Protein AF-A0A7Y5BYD8-F1 (afdb_monomer_lite)

Sequence (111 aa):
MNSFSKWLELQYINWMAQSGARKTLTEFSKWIGISQPLINRYMSGQVIPSEENVHKIAVTLGPEVYDLLGLARPDPRLKEIVSRWHELSDEKQIAFLKEFQKVLTKNETEK

Foldseek 3Di:
DAPQLVVLVVLVVVVCVVVVDHDDLCVVCVQLVHHSVVNVCSNVVVDDDDPVSLVSCCVRRHNCSCVSVVHDGDDVVVVVCVVCVVVDDPVRNVVVVVVVVVVVVVVVVPD

pLDDT: mean 91.38, std 10.02, range [41.06, 97.94]

Radius of gyration: 19.62 Å; chains: 1; bounding box: 42×34×54 Å

Secondary structure (DSSP, 8-state):
--HHHHHHHHHHHHHHHHTTS---HHHHHHHHTS-HHHHHHHHTTSSPPPHHHHHHHHHHH-THHHHHTTPPPPPHHHHHHHHHGGGS-HHHHHHHHHHHHHHHHHTTS--

Structure (mmCIF, N/CA/C/O backbone):
data_AF-A0A7Y5BYD8-F1
#
_entry.id   AF-A0A7Y5BYD8-F1
#
loop_
_atom_site.group_PDB
_atom_site.id
_atom_site.type_symbol
_atom_site.label_atom_id
_atom_site.label_alt_id
_atom_site.label_comp_id
_atom_site.label_asym_id
_atom_site.label_entity_id
_atom_site.label_seq_id
_atom_site.pdbx_PDB_ins_code
_atom_site.Cartn_x
_atom_site.Cartn_y
_atom_site.Cartn_z
_atom_site.occupancy
_atom_site.B_iso_or_equiv
_atom_site.auth_seq_id
_atom_site.auth_comp_id
_atom_site.auth_asym_id
_atom_site.auth_atom_id
_atom_site.pdbx_PDB_model_num
ATOM 1 N N . MET A 1 1 ? 14.498 -15.923 -1.318 1.00 68.06 1 MET A N 1
ATOM 2 C CA . MET A 1 1 ? 13.445 -15.010 -1.820 1.00 68.06 1 MET A CA 1
ATOM 3 C C . MET A 1 1 ? 12.097 -15.462 -1.286 1.00 68.06 1 MET A C 1
ATOM 5 O O . MET A 1 1 ? 11.775 -16.637 -1.444 1.00 68.06 1 MET A O 1
ATOM 9 N N . ASN A 1 2 ? 11.359 -14.571 -0.622 1.00 88.62 2 ASN A N 1
ATOM 10 C CA . ASN A 1 2 ? 10.050 -14.878 -0.035 1.00 88.62 2 ASN A CA 1
ATOM 11 C C . ASN A 1 2 ? 8.923 -14.826 -1.095 1.00 88.62 2 ASN A C 1
ATOM 13 O O . ASN A 1 2 ? 9.159 -14.424 -2.238 1.00 88.62 2 ASN A O 1
ATOM 17 N N . SER A 1 3 ? 7.714 -15.270 -0.733 1.00 93.19 3 SER A N 1
ATOM 18 C CA . SER A 1 3 ? 6.561 -15.328 -1.647 1.00 93.19 3 SER A CA 1
ATOM 19 C C . SER A 1 3 ? 6.162 -13.952 -2.187 1.00 93.19 3 SER A C 1
ATOM 21 O O . SER A 1 3 ? 5.895 -13.824 -3.379 1.00 93.19 3 SER A O 1
ATOM 23 N N . PHE A 1 4 ? 6.199 -12.915 -1.344 1.00 96.25 4 PHE A N 1
ATOM 24 C CA . PHE A 1 4 ? 5.919 -11.534 -1.741 1.00 96.25 4 PHE A CA 1
ATOM 25 C C . PHE A 1 4 ? 6.921 -11.011 -2.781 1.00 96.25 4 PHE A C 1
ATOM 27 O O . PHE A 1 4 ? 6.513 -10.463 -3.798 1.00 96.25 4 PHE A O 1
ATOM 34 N N . SER A 1 5 ? 8.220 -11.232 -2.577 1.00 97.12 5 SER A N 1
ATOM 35 C CA . SER A 1 5 ? 9.280 -10.820 -3.500 1.00 97.12 5 SER A CA 1
ATOM 36 C C . SER A 1 5 ? 9.091 -11.417 -4.894 1.00 97.12 5 SER A C 1
ATOM 38 O O . SER A 1 5 ? 9.151 -10.697 -5.887 1.00 97.12 5 SER A O 1
ATOM 40 N N . LYS A 1 6 ? 8.804 -12.725 -4.966 1.00 96.50 6 LYS A N 1
ATOM 41 C CA . LYS A 1 6 ? 8.530 -13.421 -6.234 1.00 96.50 6 LYS A CA 1
ATOM 42 C C . LYS A 1 6 ? 7.266 -12.891 -6.904 1.00 96.50 6 LYS A C 1
ATOM 44 O O . LYS A 1 6 ? 7.252 -12.675 -8.110 1.00 96.50 6 LYS A O 1
ATOM 49 N N . TRP A 1 7 ? 6.209 -12.673 -6.125 1.00 97.44 7 TRP A N 1
ATOM 50 C CA . TRP A 1 7 ? 4.969 -12.098 -6.634 1.00 97.44 7 TRP A CA 1
ATOM 51 C C . TRP A 1 7 ? 5.194 -10.689 -7.194 1.00 97.44 7 TRP A C 1
ATOM 53 O O . TRP A 1 7 ? 4.756 -10.406 -8.303 1.00 97.44 7 TRP A O 1
ATOM 63 N N . LEU A 1 8 ? 5.944 -9.832 -6.498 1.00 97.56 8 LEU A N 1
ATOM 64 C CA . LEU A 1 8 ? 6.216 -8.466 -6.947 1.00 97.56 8 LEU A CA 1
ATOM 65 C C . LEU A 1 8 ? 7.037 -8.433 -8.246 1.00 97.56 8 LEU A C 1
ATOM 67 O O . LEU A 1 8 ? 6.760 -7.613 -9.122 1.00 97.56 8 LEU A O 1
ATOM 71 N N . GLU A 1 9 ? 8.008 -9.336 -8.405 1.00 96.50 9 GLU A N 1
ATOM 72 C CA . GLU A 1 9 ? 8.721 -9.510 -9.679 1.00 96.50 9 GLU A CA 1
ATOM 73 C C . GLU A 1 9 ? 7.781 -9.931 -10.814 1.00 96.50 9 GLU A C 1
ATOM 75 O O . GLU A 1 9 ? 7.842 -9.360 -11.903 1.00 96.50 9 GLU A O 1
ATOM 80 N N . LEU A 1 10 ? 6.871 -10.878 -10.564 1.00 96.88 10 LEU A N 1
ATOM 81 C CA . LEU A 1 10 ? 5.873 -11.288 -11.556 1.00 96.88 10 LEU A CA 1
ATOM 82 C C . LEU A 1 10 ? 4.943 -10.132 -11.942 1.00 96.88 10 LEU A C 1
ATOM 84 O O . LEU A 1 10 ? 4.657 -9.952 -13.124 1.00 96.88 10 LEU A O 1
ATOM 88 N N . GLN A 1 11 ? 4.518 -9.307 -10.982 1.00 97.38 11 GLN A N 1
ATOM 89 C CA . GLN A 1 11 ? 3.703 -8.124 -11.267 1.00 97.38 11 GLN A CA 1
ATOM 90 C C . GLN A 1 11 ? 4.446 -7.108 -12.138 1.00 97.38 11 GLN A C 1
ATOM 92 O O . GLN A 1 11 ? 3.862 -6.557 -13.071 1.00 97.38 11 GLN A O 1
ATOM 97 N N . TYR A 1 12 ? 5.742 -6.897 -11.895 1.00 96.56 12 TYR A N 1
ATOM 98 C CA . TYR A 1 12 ? 6.570 -6.051 -12.755 1.00 96.56 12 TYR A CA 1
ATOM 99 C C . TYR A 1 12 ? 6.657 -6.595 -14.187 1.00 96.56 12 TYR A C 1
ATOM 101 O O . TYR A 1 12 ? 6.477 -5.840 -15.144 1.00 96.56 12 TYR A O 1
ATOM 109 N N . ILE A 1 13 ? 6.870 -7.905 -14.345 1.00 95.38 13 ILE A N 1
ATOM 110 C CA . ILE A 1 13 ? 6.907 -8.567 -15.658 1.00 95.38 13 ILE A CA 1
ATOM 111 C C . ILE A 1 13 ? 5.565 -8.416 -16.385 1.00 95.38 13 ILE A C 1
ATOM 113 O O . ILE A 1 13 ? 5.541 -8.016 -17.550 1.00 95.38 13 ILE A O 1
ATOM 117 N N . ASN A 1 14 ? 4.451 -8.670 -15.696 1.00 94.94 14 ASN A N 1
ATOM 118 C CA . ASN A 1 14 ? 3.106 -8.546 -16.257 1.00 94.94 14 ASN A CA 1
ATOM 119 C C . ASN A 1 14 ? 2.795 -7.107 -16.680 1.00 94.94 14 ASN A C 1
ATOM 121 O O . ASN A 1 14 ? 2.307 -6.872 -17.784 1.00 94.94 14 ASN A O 1
ATOM 125 N N . TRP A 1 15 ? 3.126 -6.135 -15.832 1.00 95.44 15 TRP A N 1
ATOM 126 C CA . TRP A 1 15 ? 2.937 -4.719 -16.125 1.00 95.44 15 TRP A CA 1
ATOM 127 C C . TRP A 1 15 ? 3.766 -4.251 -17.333 1.00 95.44 15 TRP A C 1
ATOM 129 O O . TRP A 1 15 ? 3.273 -3.496 -18.179 1.00 95.44 15 TRP A O 1
ATOM 139 N N . MET A 1 16 ? 5.010 -4.728 -17.466 1.00 93.62 16 MET A N 1
ATOM 140 C CA . MET A 1 16 ? 5.827 -4.473 -18.658 1.00 93.62 16 MET A CA 1
ATOM 141 C C . MET A 1 16 ? 5.191 -5.080 -19.911 1.00 93.62 16 MET A C 1
ATOM 143 O O . MET A 1 16 ? 5.085 -4.396 -20.928 1.00 93.62 16 MET A O 1
ATOM 147 N N . ALA A 1 17 ? 4.737 -6.334 -19.836 1.00 92.75 17 ALA A N 1
ATOM 148 C CA . ALA A 1 17 ? 4.115 -7.024 -20.964 1.00 92.75 17 ALA A CA 1
ATOM 149 C C . ALA A 1 17 ? 2.842 -6.308 -21.450 1.00 92.75 17 ALA A C 1
ATOM 151 O O . ALA A 1 17 ? 2.650 -6.133 -22.651 1.00 92.75 17 ALA A O 1
ATOM 152 N N . GLN A 1 18 ? 2.012 -5.819 -20.525 1.00 91.62 18 GLN A N 1
ATOM 153 C CA . GLN A 1 18 ? 0.795 -5.059 -20.837 1.00 91.62 18 GLN A CA 1
ATOM 154 C C . GLN A 1 18 ? 1.074 -3.685 -21.457 1.00 91.62 18 GLN A C 1
ATOM 156 O O . GLN A 1 18 ? 0.230 -3.131 -22.154 1.00 91.62 18 GLN A O 1
ATOM 161 N N . SER A 1 19 ? 2.256 -3.119 -21.217 1.00 85.75 19 SER A N 1
ATOM 162 C CA . SER A 1 19 ? 2.600 -1.773 -21.673 1.00 85.75 19 SER A CA 1
ATOM 163 C C . SER A 1 19 ? 2.927 -1.681 -23.168 1.00 85.75 19 SER A C 1
ATOM 165 O O . SER A 1 19 ? 3.055 -0.570 -23.677 1.00 85.75 19 SER A O 1
ATOM 167 N N . GLY A 1 20 ? 3.117 -2.810 -23.864 1.00 83.12 20 GLY A N 1
ATOM 168 C CA . GLY A 1 20 ? 3.454 -2.848 -25.296 1.00 83.12 20 GLY A CA 1
ATOM 169 C C . GLY A 1 20 ? 4.834 -2.277 -25.658 1.00 83.12 20 GLY A C 1
ATOM 170 O O . GLY A 1 20 ? 5.203 -2.245 -26.828 1.00 83.12 20 GLY A O 1
ATOM 171 N N . ALA A 1 21 ? 5.610 -1.836 -24.666 1.00 83.19 21 ALA A N 1
ATOM 172 C CA . ALA A 1 21 ? 6.936 -1.254 -24.812 1.00 83.19 21 ALA A CA 1
ATOM 173 C C . ALA A 1 21 ? 7.820 -1.648 -23.623 1.00 83.19 21 ALA A C 1
ATOM 175 O O . ALA A 1 21 ? 7.328 -1.935 -22.528 1.00 83.19 21 ALA A O 1
ATOM 176 N N . ARG A 1 22 ? 9.143 -1.627 -23.825 1.00 83.44 22 ARG A N 1
ATOM 177 C CA . ARG A 1 22 ? 10.105 -1.874 -22.749 1.00 83.44 22 ARG A CA 1
ATOM 178 C C . ARG A 1 22 ? 10.044 -0.723 -21.746 1.00 83.44 22 ARG A C 1
ATOM 180 O O . ARG A 1 22 ? 10.557 0.355 -22.026 1.00 83.44 22 ARG A O 1
ATOM 187 N N . LYS A 1 23 ? 9.443 -0.973 -20.585 1.00 92.56 23 LYS A N 1
ATOM 188 C CA . LYS A 1 23 ? 9.466 -0.056 -19.444 1.00 92.56 23 LYS A CA 1
ATOM 189 C C . LYS A 1 23 ? 10.511 -0.475 -18.421 1.00 92.56 23 LYS A C 1
ATOM 191 O O . LYS A 1 23 ? 10.942 -1.624 -18.368 1.00 92.56 23 LYS A O 1
ATOM 196 N N . THR A 1 24 ? 10.952 0.493 -17.641 1.00 95.00 24 THR A N 1
ATOM 197 C CA . THR A 1 24 ? 11.997 0.351 -16.634 1.00 95.00 24 THR A CA 1
ATOM 198 C C . THR A 1 24 ? 11.409 0.127 -15.246 1.00 95.00 24 THR A C 1
ATOM 200 O O . THR A 1 24 ? 10.264 0.480 -14.953 1.00 95.00 24 THR A O 1
ATOM 203 N N . LEU A 1 25 ? 12.242 -0.387 -14.340 1.00 95.44 25 LEU A N 1
ATOM 204 C CA . LEU A 1 25 ? 11.883 -0.495 -12.929 1.00 95.44 25 LEU A CA 1
ATOM 205 C C . LEU A 1 25 ? 11.605 0.881 -12.308 1.00 95.44 25 LEU A C 1
ATOM 207 O O . LEU A 1 25 ? 10.762 0.995 -11.423 1.00 95.44 25 LEU A O 1
ATOM 211 N N . THR A 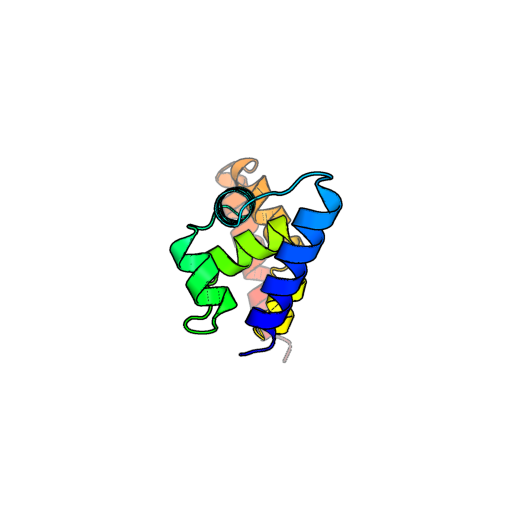1 26 ? 12.278 1.934 -12.777 1.00 96.94 26 THR A N 1
ATOM 212 C CA . THR A 1 26 ? 12.029 3.317 -12.355 1.00 96.94 26 THR A CA 1
ATOM 213 C C . THR A 1 26 ? 10.592 3.739 -12.656 1.00 96.94 26 THR A C 1
ATOM 215 O O . THR A 1 26 ? 9.916 4.288 -11.788 1.00 96.94 26 THR A O 1
ATOM 218 N N . GLU A 1 27 ? 10.098 3.440 -13.858 1.00 97.12 27 GLU A N 1
ATOM 219 C CA . GLU A 1 27 ? 8.720 3.741 -14.255 1.00 97.12 27 GLU A CA 1
ATOM 220 C C . GLU A 1 27 ? 7.704 2.909 -13.470 1.00 97.12 27 GLU A C 1
ATOM 222 O O . GLU A 1 27 ? 6.700 3.455 -13.017 1.00 97.12 27 GLU A O 1
ATOM 227 N N . PHE A 1 28 ? 7.985 1.623 -13.240 1.00 97.19 28 PHE A N 1
ATOM 228 C CA . PHE A 1 28 ? 7.144 0.762 -12.401 1.00 97.19 28 PHE A CA 1
ATOM 229 C C . PHE A 1 28 ? 7.043 1.288 -10.966 1.00 97.19 28 PHE A C 1
ATOM 231 O O . PHE A 1 28 ? 5.961 1.393 -10.395 1.00 97.19 28 PHE A O 1
ATOM 238 N N . SER A 1 29 ? 8.179 1.695 -10.402 1.00 97.44 29 SER A N 1
ATOM 239 C CA . SER A 1 29 ? 8.262 2.253 -9.050 1.00 97.44 29 SER A CA 1
ATOM 240 C C . SER A 1 29 ? 7.459 3.553 -8.944 1.00 97.44 29 SER A C 1
ATOM 242 O O . SER A 1 29 ? 6.675 3.734 -8.013 1.00 97.44 29 SER A O 1
ATOM 244 N N . LYS A 1 30 ? 7.577 4.427 -9.954 1.00 97.19 30 LYS A N 1
ATOM 245 C CA . LYS A 1 30 ? 6.781 5.655 -10.057 1.00 97.19 30 LYS A CA 1
ATOM 246 C C . LYS A 1 30 ? 5.284 5.364 -10.176 1.00 97.19 30 LYS A C 1
ATOM 248 O O . LYS A 1 30 ? 4.500 6.080 -9.565 1.00 97.19 30 LYS A O 1
ATOM 253 N N . TRP A 1 31 ? 4.897 4.333 -10.926 1.00 95.69 31 TRP A N 1
ATOM 254 C CA . TRP A 1 31 ? 3.499 3.925 -11.078 1.00 95.69 31 TRP A CA 1
ATOM 255 C C . TRP A 1 31 ? 2.887 3.431 -9.760 1.00 95.69 31 TRP A C 1
ATOM 257 O O . TRP A 1 31 ? 1.775 3.827 -9.435 1.00 95.69 31 TRP A O 1
ATOM 267 N N . ILE A 1 32 ? 3.637 2.659 -8.966 1.00 96.81 32 ILE A N 1
ATOM 268 C CA . ILE A 1 32 ? 3.209 2.220 -7.624 1.00 96.81 32 ILE A CA 1
ATOM 269 C C . ILE A 1 32 ? 3.248 3.368 -6.597 1.00 96.81 32 ILE A C 1
ATOM 271 O O . ILE A 1 32 ? 2.572 3.321 -5.571 1.00 96.81 32 ILE A O 1
ATOM 275 N N . GLY A 1 33 ? 4.055 4.406 -6.836 1.00 97.00 33 GLY A N 1
ATOM 276 C CA . GLY A 1 33 ? 4.260 5.498 -5.881 1.00 97.00 33 GLY A CA 1
ATOM 277 C C . GLY A 1 33 ? 5.244 5.149 -4.758 1.00 97.00 33 GLY A C 1
ATOM 278 O O . GLY A 1 33 ? 5.137 5.670 -3.647 1.00 97.00 33 GLY A O 1
ATOM 279 N N . ILE A 1 34 ? 6.205 4.261 -5.032 1.00 97.62 34 ILE A N 1
ATOM 280 C CA . ILE A 1 34 ? 7.274 3.855 -4.107 1.00 97.62 34 ILE A CA 1
ATOM 281 C C . ILE A 1 34 ? 8.626 4.121 -4.774 1.00 97.62 34 ILE A C 1
ATOM 283 O O . ILE A 1 34 ? 8.763 4.020 -5.988 1.00 97.62 34 ILE A O 1
ATOM 287 N N . SER A 1 35 ? 9.653 4.486 -4.003 1.00 97.69 35 SER A N 1
ATOM 288 C CA . SER A 1 35 ? 10.974 4.752 -4.576 1.00 97.69 35 SER A CA 1
ATOM 289 C C . SER A 1 35 ? 11.607 3.485 -5.170 1.00 97.69 35 SER A C 1
ATOM 291 O O . SER A 1 35 ? 11.501 2.388 -4.617 1.00 97.69 35 SER A O 1
ATOM 293 N N . GLN A 1 36 ? 12.326 3.636 -6.286 1.00 97.75 36 GLN A N 1
ATOM 294 C CA . GLN A 1 36 ? 12.996 2.517 -6.958 1.00 97.75 36 GLN A CA 1
ATOM 295 C C . GLN A 1 36 ? 13.983 1.746 -6.061 1.00 97.75 36 GLN A C 1
ATOM 297 O O . GLN A 1 36 ? 13.958 0.514 -6.102 1.00 97.75 36 GLN A O 1
ATOM 302 N N . PRO A 1 37 ? 14.822 2.391 -5.217 1.00 97.81 37 PRO A N 1
ATOM 303 C CA . PRO A 1 37 ? 15.685 1.653 -4.296 1.00 97.81 37 PRO A CA 1
ATOM 304 C C . PRO A 1 37 ? 14.890 0.752 -3.350 1.00 97.81 37 PRO A C 1
ATOM 306 O O . PRO A 1 37 ? 15.327 -0.351 -3.035 1.00 97.81 37 PRO A O 1
ATOM 309 N N . LEU A 1 38 ? 13.709 1.193 -2.917 1.00 97.69 38 LEU A N 1
ATOM 310 C CA . LEU A 1 38 ? 12.881 0.438 -1.991 1.00 97.69 38 LEU A CA 1
ATOM 311 C C . LEU A 1 38 ? 12.185 -0.744 -2.685 1.00 97.69 38 LEU A C 1
ATOM 313 O O . LEU A 1 38 ? 12.223 -1.850 -2.152 1.00 97.69 38 LEU A O 1
ATOM 317 N N . ILE A 1 39 ? 11.680 -0.557 -3.912 1.00 97.94 39 ILE A N 1
ATOM 318 C CA . ILE A 1 39 ? 11.181 -1.660 -4.754 1.00 97.94 39 ILE A CA 1
ATOM 319 C C . ILE A 1 39 ? 12.270 -2.718 -4.996 1.00 97.94 39 ILE A C 1
ATOM 321 O O . ILE A 1 39 ? 12.005 -3.909 -4.845 1.00 97.94 39 ILE A O 1
ATOM 325 N N . ASN A 1 40 ? 13.515 -2.311 -5.269 1.00 97.19 40 ASN A N 1
ATOM 326 C CA . ASN A 1 40 ? 14.646 -3.241 -5.401 1.00 97.19 40 ASN A CA 1
ATOM 327 C C . ASN A 1 40 ? 14.879 -4.076 -4.128 1.00 97.19 40 ASN A C 1
ATOM 329 O O . ASN A 1 40 ? 15.124 -5.284 -4.194 1.00 97.19 40 ASN A O 1
ATOM 333 N N . ARG A 1 41 ? 14.783 -3.454 -2.947 1.00 97.69 41 ARG A N 1
ATOM 334 C CA . ARG A 1 41 ? 14.920 -4.159 -1.659 1.00 97.69 41 ARG A CA 1
ATOM 335 C C . ARG A 1 41 ? 13.764 -5.129 -1.408 1.00 97.69 41 ARG A C 1
ATOM 337 O O . ARG A 1 41 ? 13.980 -6.187 -0.820 1.00 97.69 41 ARG A O 1
ATOM 344 N N . TYR A 1 42 ? 12.563 -4.799 -1.879 1.00 97.88 42 TYR A N 1
ATOM 345 C CA . TYR A 1 42 ? 11.390 -5.673 -1.803 1.00 97.88 42 TYR A CA 1
ATOM 346 C C . TYR A 1 42 ? 11.518 -6.885 -2.731 1.00 97.88 42 TYR A C 1
ATOM 348 O O . TYR A 1 42 ? 11.310 -8.014 -2.286 1.00 97.88 42 TYR A O 1
ATOM 356 N N . MET A 1 43 ? 11.934 -6.682 -3.984 1.00 96.62 43 MET A N 1
ATOM 357 C CA . MET A 1 43 ? 12.138 -7.766 -4.958 1.00 96.62 43 MET A CA 1
ATOM 358 C C . MET A 1 43 ? 13.274 -8.713 -4.552 1.00 96.62 43 MET A C 1
ATOM 360 O O . MET A 1 43 ? 13.136 -9.926 -4.646 1.00 96.62 43 MET A O 1
ATOM 364 N N . SER A 1 44 ? 14.360 -8.189 -3.981 1.00 96.00 44 SER A N 1
ATOM 365 C CA . SER A 1 44 ? 15.443 -9.027 -3.437 1.00 96.00 44 SER A CA 1
ATOM 366 C C . SER A 1 44 ? 15.085 -9.717 -2.111 1.00 96.00 44 SER A C 1
ATOM 368 O O . SER A 1 44 ? 15.793 -10.622 -1.667 1.00 96.00 44 SER A O 1
ATOM 370 N N . GLY A 1 45 ? 13.985 -9.312 -1.470 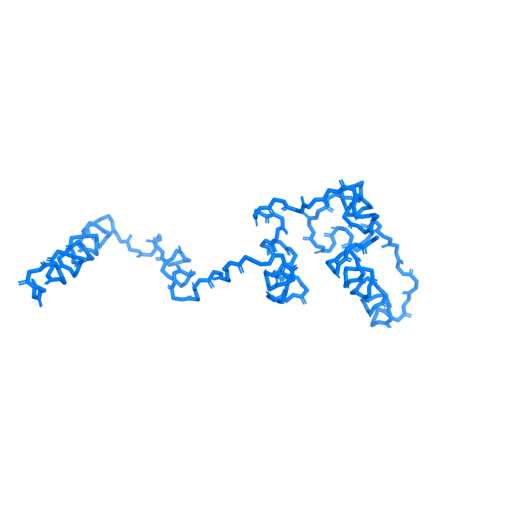1.00 95.31 45 GLY A N 1
ATOM 371 C CA . GLY A 1 45 ? 13.540 -9.847 -0.183 1.00 95.31 45 GLY A CA 1
ATOM 372 C C . GLY A 1 45 ? 14.388 -9.400 1.005 1.00 95.31 45 GLY A C 1
ATOM 373 O O . GLY A 1 45 ? 14.350 -10.047 2.047 1.00 95.31 45 GLY A O 1
ATOM 374 N N . GLN A 1 46 ? 15.147 -8.311 0.859 1.00 95.44 46 GLN A N 1
ATOM 375 C CA . GLN A 1 46 ? 15.957 -7.737 1.935 1.00 95.44 46 GLN A CA 1
ATOM 376 C C . GLN A 1 46 ? 15.105 -7.078 3.025 1.00 95.44 46 GLN A C 1
ATOM 378 O O . GLN A 1 46 ? 15.525 -7.016 4.176 1.00 95.44 46 GLN A O 1
ATOM 383 N N . VAL A 1 47 ? 13.941 -6.531 2.657 1.00 95.69 47 VAL A N 1
ATOM 384 C CA . VAL A 1 47 ? 13.028 -5.816 3.560 1.00 95.69 47 VAL A CA 1
ATOM 385 C C . VAL A 1 47 ? 11.580 -6.112 3.178 1.00 95.69 47 VAL A C 1
ATOM 387 O O . VAL A 1 47 ? 11.277 -6.330 2.005 1.00 95.69 47 VAL A O 1
ATOM 390 N N . ILE A 1 48 ? 10.691 -6.088 4.171 1.00 94.25 48 ILE A N 1
ATOM 391 C CA . ILE A 1 48 ? 9.236 -6.128 3.989 1.00 94.25 48 ILE A CA 1
ATOM 392 C C . ILE A 1 48 ? 8.645 -4.707 3.970 1.00 94.25 48 ILE A C 1
ATOM 394 O O . ILE A 1 48 ? 9.164 -3.818 4.651 1.00 94.25 48 ILE A O 1
ATOM 398 N N . PRO A 1 49 ? 7.588 -4.447 3.186 1.00 96.38 49 PRO A N 1
ATOM 399 C CA . PRO A 1 49 ? 6.963 -3.130 3.136 1.00 96.38 49 PRO A CA 1
ATOM 400 C C . PRO A 1 49 ? 6.313 -2.739 4.468 1.00 96.38 49 PRO A C 1
ATOM 402 O O . PRO A 1 49 ? 5.799 -3.585 5.196 1.00 96.38 49 PRO A O 1
ATOM 405 N N . SER A 1 50 ? 6.320 -1.437 4.767 1.00 96.19 50 SER A N 1
ATOM 406 C CA . SER A 1 50 ? 5.482 -0.860 5.822 1.00 96.19 50 SER A CA 1
ATOM 407 C C . SER A 1 50 ? 4.008 -0.935 5.428 1.00 96.19 50 SER A C 1
ATOM 409 O O . SER A 1 50 ? 3.694 -1.031 4.244 1.00 96.19 50 SER A O 1
ATOM 411 N N . GLU A 1 51 ? 3.101 -0.811 6.394 1.00 91.75 51 GLU A N 1
ATOM 412 C CA . GLU A 1 51 ? 1.654 -0.827 6.142 1.00 91.75 51 GLU A CA 1
ATOM 413 C C . GLU A 1 51 ? 1.216 0.216 5.097 1.00 91.75 51 GLU A C 1
ATOM 415 O O . GLU A 1 51 ? 0.471 -0.102 4.172 1.00 91.75 51 GLU A O 1
ATOM 420 N N . GLU A 1 52 ? 1.767 1.433 5.165 1.00 93.00 52 GLU A N 1
ATOM 421 C CA . GLU A 1 52 ? 1.538 2.481 4.161 1.00 93.00 52 GLU A CA 1
ATOM 422 C C . GLU A 1 52 ? 1.935 2.018 2.748 1.00 93.00 52 GLU A C 1
ATOM 424 O O . GLU A 1 52 ? 1.203 2.220 1.778 1.00 93.00 52 GLU A O 1
ATOM 429 N N . ASN A 1 53 ? 3.089 1.361 2.614 1.00 97.19 53 ASN A N 1
ATOM 430 C CA . ASN A 1 53 ? 3.559 0.876 1.321 1.00 97.19 53 ASN A CA 1
ATOM 431 C C . ASN A 1 53 ? 2.800 -0.370 0.857 1.00 97.19 53 ASN A C 1
ATOM 433 O O . ASN A 1 53 ? 2.577 -0.510 -0.342 1.00 97.19 53 ASN A O 1
ATOM 437 N N . VAL A 1 54 ? 2.350 -1.236 1.770 1.00 97.19 54 VAL A N 1
ATOM 438 C CA . VAL A 1 54 ? 1.416 -2.325 1.442 1.00 97.19 54 VAL A CA 1
ATOM 439 C C . VAL A 1 54 ? 0.143 -1.742 0.846 1.00 97.19 54 VAL A C 1
ATOM 441 O O . VAL A 1 54 ? -0.316 -2.224 -0.184 1.00 97.19 54 VAL A O 1
ATOM 444 N N . HIS A 1 55 ? -0.380 -0.659 1.424 1.00 93.88 55 HIS A N 1
ATOM 445 C CA . HIS A 1 55 ? -1.558 0.011 0.890 1.00 93.88 55 HIS A CA 1
ATOM 446 C C . HIS A 1 55 ? -1.329 0.574 -0.520 1.00 93.88 55 HIS A C 1
ATOM 448 O O . HIS A 1 55 ? -2.142 0.335 -1.411 1.00 93.88 55 HIS A O 1
ATOM 454 N N . LYS A 1 56 ? -0.202 1.256 -0.766 1.00 96.12 56 LYS A N 1
ATOM 455 C CA . LYS A 1 56 ? 0.157 1.760 -2.110 1.00 96.12 56 LYS A CA 1
ATOM 456 C C . LYS A 1 56 ? 0.271 0.638 -3.142 1.00 96.12 56 LYS A C 1
ATOM 458 O O . LYS A 1 56 ? -0.254 0.751 -4.252 1.00 96.12 56 LYS A O 1
ATOM 463 N N . ILE A 1 57 ? 0.915 -0.465 -2.757 1.00 97.62 57 ILE A N 1
ATOM 464 C CA . ILE A 1 57 ? 1.005 -1.668 -3.587 1.00 97.62 57 ILE A CA 1
ATOM 465 C C . ILE A 1 57 ? -0.399 -2.210 -3.861 1.00 97.62 57 ILE A C 1
ATOM 467 O O . ILE A 1 57 ? -0.721 -2.476 -5.013 1.00 97.62 57 ILE A O 1
ATOM 471 N N . ALA A 1 58 ? -1.255 -2.308 -2.844 1.00 96.00 58 ALA A N 1
ATOM 472 C CA . ALA A 1 58 ? -2.595 -2.861 -2.981 1.00 96.00 58 ALA A CA 1
ATOM 473 C C . ALA A 1 58 ? -3.510 -2.033 -3.888 1.00 96.00 58 ALA A C 1
ATOM 475 O O . ALA A 1 58 ? -4.272 -2.596 -4.669 1.00 96.00 58 ALA A O 1
ATOM 476 N N . VAL A 1 59 ? -3.421 -0.702 -3.811 1.00 93.38 59 VAL A N 1
ATOM 477 C CA . VAL A 1 59 ? -4.167 0.218 -4.686 1.00 93.38 59 VAL A CA 1
ATOM 478 C C . VAL A 1 59 ? -3.782 0.032 -6.156 1.00 93.38 59 VAL A C 1
ATOM 480 O O . VAL A 1 59 ? -4.627 0.198 -7.030 1.00 93.38 59 VAL A O 1
ATOM 483 N N . THR A 1 60 ? -2.524 -0.320 -6.423 1.00 95.62 60 THR A N 1
ATOM 484 C CA . THR A 1 60 ? -1.975 -0.379 -7.784 1.00 95.62 60 THR A CA 1
ATOM 485 C C . THR A 1 60 ? -2.040 -1.782 -8.390 1.00 95.62 60 THR A C 1
ATOM 487 O O . THR A 1 60 ? -2.400 -1.940 -9.553 1.00 95.62 60 THR A O 1
ATOM 490 N N . LEU A 1 61 ? -1.664 -2.798 -7.612 1.00 96.06 61 LEU A N 1
ATOM 491 C CA . LEU A 1 61 ? -1.479 -4.179 -8.065 1.00 96.06 61 LEU A CA 1
ATOM 492 C C . LEU A 1 61 ? -2.586 -5.124 -7.597 1.00 96.06 61 LEU A C 1
ATOM 494 O O . LEU A 1 61 ? -2.794 -6.146 -8.237 1.00 96.06 61 LEU A O 1
ATOM 498 N N . GLY A 1 62 ? -3.295 -4.781 -6.519 1.00 94.06 62 GLY A N 1
ATOM 499 C CA . GLY A 1 62 ? -4.384 -5.588 -5.977 1.00 94.06 62 GLY A CA 1
ATOM 500 C C . GLY A 1 62 ? -4.201 -5.994 -4.507 1.00 94.06 62 GLY A C 1
ATOM 501 O O . GLY A 1 62 ? -3.091 -5.979 -3.964 1.00 94.06 62 GLY A O 1
ATOM 502 N N . PRO A 1 63 ? -5.305 -6.337 -3.817 1.00 94.44 63 PRO A N 1
ATOM 503 C CA . PRO A 1 63 ? -5.325 -6.575 -2.374 1.00 94.44 63 PRO A CA 1
ATOM 504 C C . PRO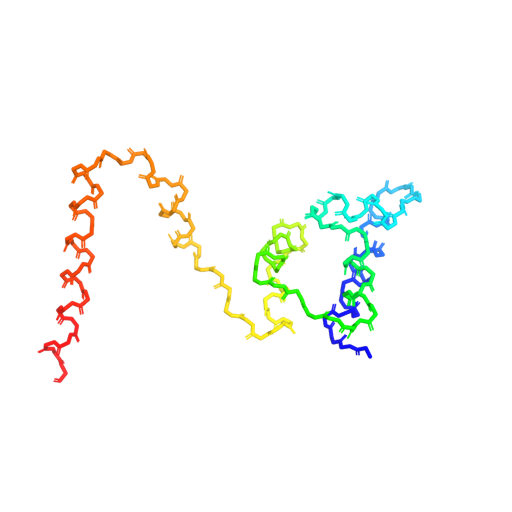 A 1 63 ? -4.627 -7.870 -1.936 1.00 94.44 63 PRO A C 1
ATOM 506 O O . PRO A 1 63 ? -4.416 -8.057 -0.741 1.00 94.44 63 PRO A O 1
ATOM 509 N N . GLU A 1 64 ? -4.252 -8.763 -2.853 1.00 95.06 64 GLU A N 1
ATOM 510 C CA . GLU A 1 64 ? -3.567 -10.023 -2.538 1.00 95.06 64 GLU A CA 1
ATOM 511 C C . GLU A 1 64 ? -2.209 -9.828 -1.847 1.00 95.06 64 GLU A C 1
ATOM 513 O O . GLU A 1 64 ? -1.729 -10.732 -1.164 1.00 95.06 64 GLU A O 1
ATOM 518 N N . VAL A 1 65 ? -1.603 -8.638 -1.958 1.00 96.62 65 VAL A N 1
ATOM 519 C CA . VAL A 1 65 ? -0.379 -8.292 -1.220 1.00 96.62 65 VAL A CA 1
ATOM 520 C C . VAL A 1 65 ? -0.565 -8.408 0.296 1.00 96.62 65 VAL A C 1
ATOM 522 O O . VAL A 1 65 ? 0.374 -8.792 0.992 1.00 96.62 65 VAL A O 1
ATOM 525 N N . TYR A 1 66 ? -1.768 -8.129 0.811 1.00 95.81 66 TYR A N 1
ATOM 526 C CA . TYR A 1 66 ? -2.076 -8.301 2.231 1.00 95.81 66 TYR A CA 1
ATOM 527 C C . TYR A 1 66 ? -1.988 -9.777 2.624 1.00 95.81 66 TYR A C 1
ATOM 529 O O . TYR A 1 66 ? -1.302 -10.110 3.588 1.00 95.81 66 TYR A O 1
ATOM 537 N N . ASP A 1 67 ? -2.583 -10.668 1.830 1.00 95.12 67 ASP A N 1
ATOM 538 C CA . ASP A 1 67 ? -2.580 -12.107 2.106 1.00 95.12 67 ASP A CA 1
ATOM 539 C C . ASP A 1 67 ? -1.160 -12.681 2.060 1.00 95.12 67 ASP A C 1
ATOM 541 O O . ASP A 1 67 ? -0.770 -13.466 2.922 1.00 95.12 67 ASP A O 1
ATOM 545 N N . LEU A 1 68 ? -0.360 -12.247 1.080 1.00 95.12 68 LEU A N 1
ATOM 546 C CA . LEU A 1 68 ? 1.034 -12.672 0.919 1.00 95.12 68 LEU A CA 1
ATOM 547 C C . LEU A 1 68 ? 1.920 -12.288 2.108 1.00 95.12 68 LEU A C 1
ATOM 549 O O . LEU A 1 68 ? 2.931 -12.947 2.355 1.00 95.12 68 LEU A O 1
ATOM 553 N N . LEU A 1 69 ? 1.555 -11.222 2.818 1.00 94.94 69 LEU A N 1
ATOM 554 C CA . LEU A 1 69 ? 2.255 -10.727 4.000 1.00 94.94 69 LEU A CA 1
ATOM 555 C C . LEU A 1 69 ? 1.583 -11.159 5.313 1.00 94.94 69 LEU A C 1
ATOM 557 O O . LEU A 1 69 ? 2.076 -10.803 6.380 1.00 94.94 69 LEU A O 1
ATOM 561 N N . GLY A 1 70 ? 0.484 -11.922 5.253 1.00 93.88 70 GLY A N 1
ATOM 562 C CA . GLY A 1 70 ? -0.281 -12.336 6.432 1.00 93.88 70 GLY A CA 1
ATOM 563 C C . GLY A 1 70 ? -0.969 -11.174 7.156 1.00 93.88 70 GLY A C 1
ATOM 564 O O . GLY A 1 70 ? -1.193 -11.245 8.362 1.00 93.88 70 GLY A O 1
ATOM 565 N N . LEU A 1 71 ? -1.270 -10.092 6.438 1.00 93.06 71 LEU A N 1
ATOM 566 C CA . LEU A 1 71 ? -1.903 -8.893 6.972 1.00 93.06 71 LEU A CA 1
ATOM 567 C C . LEU A 1 71 ? -3.416 -8.937 6.755 1.00 93.06 71 LEU A C 1
ATOM 569 O O . LEU A 1 71 ? -3.904 -9.416 5.731 1.00 93.06 71 LEU A O 1
ATOM 573 N N . ALA A 1 72 ? -4.166 -8.374 7.700 1.00 90.44 72 ALA A N 1
ATOM 574 C CA . ALA A 1 72 ? -5.591 -8.157 7.507 1.00 90.44 72 ALA A CA 1
ATOM 575 C C . ALA A 1 72 ? -5.810 -7.112 6.403 1.00 90.44 72 ALA A C 1
ATOM 577 O O . ALA A 1 72 ? -5.219 -6.030 6.422 1.00 90.44 72 ALA A O 1
ATOM 578 N N . ARG A 1 73 ? -6.678 -7.429 5.441 1.00 90.75 73 ARG A N 1
ATOM 579 C CA . ARG A 1 73 ? -7.107 -6.461 4.429 1.00 90.75 73 ARG A CA 1
ATOM 580 C C . ARG A 1 73 ? -7.919 -5.342 5.100 1.00 90.75 73 ARG A C 1
ATOM 582 O O . ARG A 1 73 ? -8.727 -5.646 5.981 1.00 90.75 73 ARG A O 1
ATOM 589 N N . PRO A 1 74 ? -7.777 -4.075 4.671 1.00 86.81 74 PRO A N 1
ATOM 590 C CA . PRO A 1 74 ? -8.628 -2.993 5.149 1.00 86.81 74 PRO A CA 1
ATOM 591 C C . PRO A 1 74 ? -10.102 -3.301 4.879 1.00 86.81 74 PRO A C 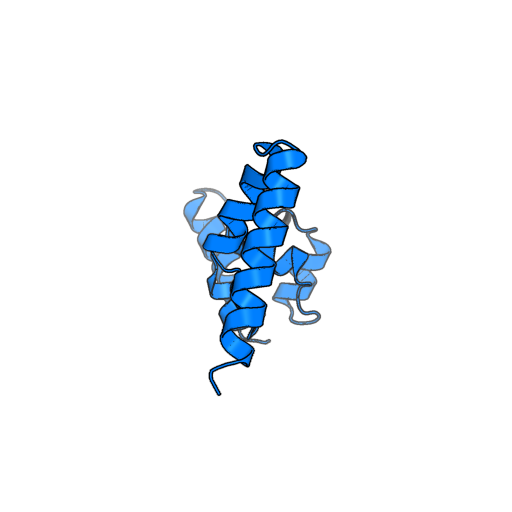1
ATOM 593 O O . PRO A 1 74 ? -10.461 -3.700 3.769 1.00 86.81 74 PRO A O 1
ATOM 596 N N . ASP A 1 75 ? -10.959 -3.097 5.879 1.00 85.12 75 ASP A N 1
ATOM 597 C CA . ASP A 1 75 ? -12.397 -3.294 5.718 1.00 85.12 75 ASP A CA 1
ATOM 598 C C . ASP A 1 75 ? -12.958 -2.234 4.749 1.00 85.12 75 ASP A C 1
ATOM 600 O O . ASP A 1 75 ? -12.824 -1.031 5.012 1.00 85.12 75 ASP A O 1
ATOM 604 N N . PRO A 1 76 ? -13.602 -2.632 3.635 1.00 83.19 76 PRO A N 1
ATOM 605 C CA . PRO A 1 76 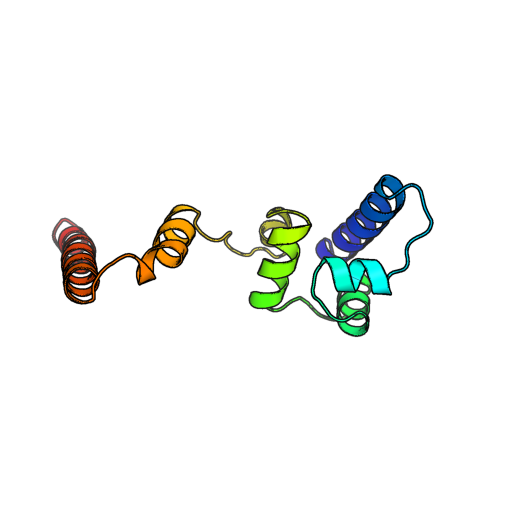? -14.156 -1.683 2.674 1.00 83.19 76 PRO A CA 1
ATOM 606 C C . PRO A 1 76 ? -15.188 -0.736 3.304 1.00 83.19 76 PRO A C 1
ATOM 608 O O . PRO A 1 76 ? -15.300 0.410 2.873 1.00 83.19 76 PRO A O 1
ATOM 611 N N . ARG A 1 77 ? -15.891 -1.166 4.361 1.00 85.25 77 ARG A N 1
ATOM 612 C CA . ARG A 1 77 ? -16.855 -0.337 5.100 1.00 85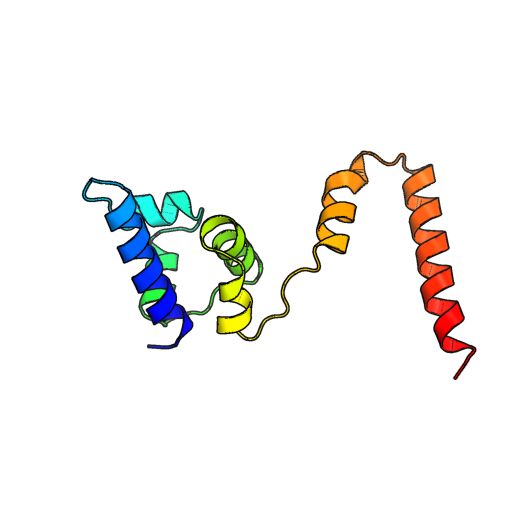.25 77 ARG A CA 1
ATOM 613 C C . ARG A 1 77 ? -16.158 0.789 5.859 1.00 85.25 77 ARG A C 1
ATOM 615 O O . ARG A 1 77 ? -16.653 1.911 5.874 1.00 85.25 77 ARG A O 1
ATOM 622 N N . LEU A 1 78 ? -14.992 0.514 6.448 1.00 85.38 78 LEU A N 1
ATOM 623 C CA . LEU A 1 78 ? -14.187 1.541 7.116 1.00 85.38 78 LEU A CA 1
ATOM 624 C C . LEU A 1 78 ? -13.622 2.540 6.107 1.00 85.38 78 LEU A C 1
ATOM 626 O O . LEU A 1 78 ? -13.614 3.739 6.372 1.00 85.38 78 LEU A O 1
ATOM 630 N N . LYS A 1 79 ? -13.202 2.063 4.929 1.00 83.56 79 LYS A N 1
ATOM 631 C CA . LYS A 1 79 ? -12.717 2.936 3.854 1.00 83.56 79 LYS A CA 1
ATOM 632 C C . LYS A 1 79 ? -13.792 3.927 3.393 1.00 83.56 79 LYS A C 1
ATOM 634 O O . LYS A 1 79 ? -13.485 5.107 3.241 1.00 83.56 79 LYS A O 1
ATOM 639 N N . GLU A 1 80 ? -15.029 3.463 3.219 1.00 85.62 80 GLU A N 1
ATOM 640 C CA . GLU A 1 80 ? -16.172 4.322 2.876 1.00 85.62 80 GLU A CA 1
ATOM 641 C C . GLU A 1 80 ? -16.377 5.414 3.937 1.00 85.62 80 GLU A C 1
ATOM 643 O O . GLU A 1 80 ? -16.415 6.598 3.601 1.00 85.62 80 GLU A O 1
ATOM 648 N N . ILE A 1 81 ? -16.406 5.031 5.222 1.00 89.56 81 ILE A N 1
ATOM 649 C CA . ILE A 1 81 ? -16.562 5.970 6.345 1.00 89.56 81 ILE A CA 1
ATOM 650 C C . ILE A 1 81 ? -15.463 7.039 6.328 1.00 89.56 81 ILE A C 1
ATOM 652 O O . ILE A 1 81 ? -15.771 8.225 6.401 1.00 89.56 81 ILE A O 1
ATOM 656 N N . VAL A 1 82 ? -14.193 6.639 6.196 1.00 88.81 82 VAL A N 1
ATOM 657 C CA . VAL A 1 82 ? -13.057 7.576 6.175 1.00 88.81 82 VAL A CA 1
ATOM 658 C C . VAL A 1 82 ? -13.147 8.529 4.982 1.00 88.81 82 VAL A C 1
ATOM 660 O O . VAL A 1 82 ? -12.956 9.730 5.148 1.00 88.81 82 VAL A O 1
ATOM 663 N N . SER A 1 83 ? -13.477 8.021 3.789 1.00 88.38 83 SER A N 1
ATOM 664 C CA . SER A 1 83 ? -13.519 8.833 2.563 1.00 88.38 83 SER A CA 1
ATOM 665 C C . SER A 1 83 ? -14.579 9.936 2.588 1.00 88.38 83 SER A C 1
ATOM 667 O O . SER A 1 83 ? -14.401 10.972 1.952 1.00 88.38 83 SER A O 1
ATOM 669 N N . ARG A 1 84 ? -15.649 9.734 3.362 1.00 92.25 84 ARG A N 1
ATOM 670 C CA . ARG A 1 84 ? -16.793 10.649 3.469 1.00 92.25 84 ARG A CA 1
ATOM 671 C C . ARG A 1 84 ? -16.878 11.342 4.821 1.00 92.25 84 ARG A C 1
ATOM 673 O O . ARG A 1 84 ? -17.824 12.081 5.077 1.00 92.25 84 ARG A O 1
ATOM 680 N N . TRP A 1 85 ? -15.887 11.135 5.687 1.00 93.06 85 TRP A N 1
ATOM 681 C CA . TRP A 1 85 ? -15.878 11.684 7.040 1.00 93.06 85 TRP A CA 1
ATOM 682 C C . TRP A 1 85 ? -16.042 13.208 7.041 1.00 93.06 85 TRP A C 1
ATOM 684 O O . TRP A 1 85 ? -16.845 13.754 7.791 1.00 93.06 85 TRP A O 1
ATOM 694 N N . HIS A 1 86 ? -15.350 13.883 6.122 1.00 90.81 86 HIS A N 1
ATOM 695 C CA . HIS A 1 86 ? -15.400 15.337 5.972 1.00 90.81 86 HIS A CA 1
ATOM 696 C C . HIS A 1 86 ? -16.707 15.866 5.353 1.00 90.81 86 HIS A C 1
ATOM 698 O O . HIS A 1 86 ? -16.943 17.069 5.391 1.00 90.81 86 HIS A O 1
ATOM 704 N N . GLU A 1 87 ? -17.571 15.002 4.804 1.00 94.81 87 GLU A N 1
ATOM 705 C CA . GLU A 1 87 ? -18.921 15.390 4.359 1.00 94.81 87 GLU A CA 1
ATOM 706 C C . GLU A 1 87 ? -19.876 15.587 5.549 1.00 94.81 87 GLU A C 1
ATOM 708 O O . GLU A 1 87 ? -20.927 16.222 5.426 1.00 94.81 87 GLU A O 1
ATOM 713 N N . LEU A 1 88 ? -19.534 15.026 6.712 1.00 93.00 88 LEU A N 1
ATOM 714 C CA . LEU A 1 88 ? -20.298 15.181 7.940 1.00 93.00 88 LEU A CA 1
ATOM 715 C C . LEU A 1 88 ? -19.888 16.479 8.639 1.00 93.00 88 LEU A C 1
ATOM 717 O O . LEU A 1 88 ? -18.704 16.707 8.883 1.00 93.00 88 LEU A O 1
ATOM 721 N N . SER A 1 89 ? -20.872 17.294 9.029 1.00 95.81 89 SER A N 1
ATOM 722 C CA . SER A 1 89 ? -20.637 18.396 9.968 1.00 95.81 89 SER A CA 1
ATOM 723 C C . SER A 1 89 ? -20.134 17.862 11.311 1.00 95.81 89 SER A C 1
ATOM 725 O O . SER A 1 89 ? -20.439 16.723 11.673 1.00 95.81 89 SER A O 1
ATOM 727 N N . ASP A 1 90 ? -19.436 18.692 12.085 1.00 95.12 90 ASP A N 1
ATOM 728 C CA . ASP A 1 90 ? -18.911 18.319 13.408 1.00 95.12 90 ASP A CA 1
ATOM 729 C C . ASP A 1 90 ? -20.001 17.725 14.318 1.00 95.12 90 ASP A C 1
ATOM 731 O O . ASP A 1 90 ? -19.803 16.698 14.964 1.00 95.12 90 ASP A O 1
ATOM 735 N N . GLU A 1 91 ? -21.204 18.302 14.292 1.00 96.12 91 GLU A N 1
ATOM 736 C CA . GLU A 1 91 ? -22.377 17.797 15.017 1.00 96.12 91 GLU A CA 1
ATOM 737 C C . GLU A 1 91 ? -22.744 16.359 14.611 1.00 96.12 91 GLU A C 1
ATOM 739 O O . GLU A 1 91 ? -23.031 15.517 15.465 1.00 96.12 91 GLU A O 1
ATOM 744 N N . LYS A 1 92 ? -22.704 16.051 13.307 1.00 95.31 92 LYS A N 1
ATOM 745 C CA . LYS A 1 92 ? -22.987 14.710 12.774 1.00 95.31 92 LYS A CA 1
ATOM 746 C C . LYS A 1 92 ? -21.853 13.731 13.062 1.00 95.31 92 LYS A C 1
ATOM 748 O O . LYS A 1 92 ? -22.137 12.568 13.341 1.00 95.31 92 LYS A O 1
ATOM 753 N N . GLN A 1 93 ? -20.600 14.183 13.044 1.00 94.94 93 GLN A N 1
ATOM 754 C CA . GLN A 1 93 ? -19.449 13.372 13.451 1.00 94.94 93 GLN A CA 1
ATOM 755 C C . GLN A 1 93 ? -19.560 12.974 14.931 1.00 94.94 93 GLN A C 1
ATOM 757 O O . GLN A 1 93 ? -19.439 11.796 15.266 1.00 94.94 93 GLN A O 1
ATOM 762 N N . ILE A 1 94 ? -19.885 13.924 15.815 1.00 95.81 94 ILE A N 1
ATOM 763 C CA . ILE A 1 94 ? -20.104 13.665 17.248 1.00 95.81 94 ILE A CA 1
ATOM 764 C C . ILE A 1 94 ? -21.279 12.699 17.456 1.00 95.81 94 ILE A C 1
ATOM 766 O O . ILE A 1 94 ? -21.171 11.752 18.240 1.00 95.81 94 ILE A O 1
ATOM 770 N N . ALA A 1 95 ? -22.395 12.904 16.749 1.00 94.81 95 ALA A N 1
ATOM 771 C CA . ALA A 1 95 ? -23.551 12.013 16.827 1.00 94.81 95 ALA A CA 1
ATOM 772 C C . ALA A 1 95 ? -23.204 10.584 16.376 1.00 94.81 95 ALA A C 1
ATOM 774 O O . ALA A 1 95 ? -23.552 9.626 17.067 1.00 94.81 95 ALA A O 1
ATOM 775 N N . PHE A 1 96 ? -22.464 10.441 15.272 1.00 94.00 96 PHE A N 1
ATOM 776 C CA . PHE A 1 96 ? -21.974 9.150 14.791 1.00 94.00 96 PHE A CA 1
ATOM 777 C C . PHE A 1 96 ? -21.112 8.444 15.843 1.00 94.00 96 PHE A C 1
ATOM 779 O O . PHE A 1 96 ? -21.371 7.285 16.161 1.00 94.00 96 PHE A O 1
ATOM 786 N N . LEU A 1 97 ? -20.140 9.144 16.442 1.00 93.94 97 LEU A N 1
ATOM 787 C CA . LEU A 1 97 ? -19.279 8.576 17.487 1.00 93.94 97 LEU A CA 1
ATOM 788 C C . LEU A 1 97 ? -20.082 8.125 18.713 1.00 93.94 97 LEU A C 1
ATOM 790 O O . LEU A 1 97 ? -19.811 7.067 19.280 1.00 93.94 97 LEU A O 1
ATOM 794 N N . LYS A 1 98 ? -21.107 8.891 19.101 1.00 94.81 98 LYS A N 1
ATOM 795 C CA . LYS A 1 98 ? -21.986 8.532 20.217 1.00 94.81 98 LYS A CA 1
ATOM 796 C C . LYS A 1 98 ? -22.792 7.265 19.928 1.00 94.81 98 LYS A C 1
ATOM 798 O O . LYS A 1 98 ? -22.897 6.409 20.805 1.00 94.81 98 LYS A O 1
ATOM 803 N N . GLU A 1 99 ? -23.360 7.133 18.730 1.00 93.06 99 GLU A N 1
ATOM 804 C CA . GLU A 1 99 ? -24.080 5.915 18.337 1.00 93.06 99 GLU A CA 1
ATOM 805 C C . GLU A 1 99 ? -23.138 4.714 18.219 1.00 93.06 99 GLU A C 1
ATOM 807 O O . GLU A 1 99 ? -23.449 3.639 18.731 1.00 93.06 99 GLU A O 1
ATOM 812 N N . PHE A 1 100 ? -21.949 4.905 17.644 1.00 91.06 100 PHE A N 1
ATOM 813 C CA . PHE A 1 100 ? -20.925 3.866 17.564 1.00 91.06 100 PHE A CA 1
ATOM 814 C C . PHE A 1 100 ? -20.538 3.343 18.957 1.00 91.06 100 PHE A C 1
ATOM 816 O O . PHE A 1 100 ? -20.517 2.133 19.181 1.00 91.06 100 PHE A O 1
ATOM 823 N N . GLN A 1 101 ? -20.345 4.239 19.933 1.00 91.62 101 GLN A N 1
ATOM 824 C CA . GLN A 1 101 ? -20.038 3.858 21.313 1.00 91.62 101 GLN A CA 1
ATOM 825 C C . GLN A 1 101 ? -21.164 3.048 21.971 1.00 91.62 101 GLN A C 1
ATOM 827 O O . GLN A 1 101 ? -20.884 2.089 22.687 1.00 91.62 101 GLN A O 1
ATOM 832 N N . LYS A 1 102 ? -22.435 3.396 21.722 1.00 92.38 102 LYS A N 1
ATOM 833 C CA . LYS A 1 102 ? -23.583 2.636 22.250 1.00 92.38 102 LYS A CA 1
ATOM 834 C C . LYS A 1 102 ? -23.631 1.208 21.713 1.00 92.38 102 LYS A C 1
ATOM 836 O O . LYS A 1 102 ? -24.017 0.300 22.444 1.00 92.38 102 LYS A O 1
ATOM 841 N N . VAL A 1 103 ? -23.278 1.009 20.441 1.00 90.44 103 VAL A N 1
ATOM 842 C CA . VAL A 1 103 ? -23.230 -0.329 19.830 1.00 90.44 103 VAL A CA 1
ATOM 843 C C . VAL A 1 103 ? -22.139 -1.178 20.483 1.00 90.44 103 VAL A C 1
ATOM 845 O O . VAL A 1 103 ? -22.372 -2.350 20.765 1.00 90.44 103 VAL A O 1
ATOM 848 N N . LEU A 1 104 ? -20.976 -0.587 20.776 1.00 87.38 104 LEU A N 1
ATOM 849 C CA . LEU A 1 104 ? -19.882 -1.291 21.447 1.00 87.38 104 LEU A CA 1
ATOM 850 C C . LEU A 1 104 ? -20.249 -1.710 22.878 1.00 87.38 104 LEU A C 1
ATOM 852 O O . LEU A 1 104 ? -19.973 -2.842 23.259 1.00 87.38 104 LEU A O 1
ATOM 856 N N . THR A 1 105 ? -20.918 -0.847 23.649 1.00 87.69 105 THR A N 1
ATOM 857 C CA . THR A 1 105 ? -21.249 -1.135 25.058 1.00 87.69 105 THR A CA 1
ATOM 858 C C . THR A 1 105 ? -22.453 -2.060 25.240 1.00 87.69 105 THR A C 1
ATOM 860 O O . THR A 1 105 ? -22.503 -2.812 26.213 1.00 87.69 105 THR A O 1
ATOM 863 N N . LYS A 1 106 ? -23.418 -2.065 24.309 1.00 73.06 106 LYS A N 1
ATOM 864 C CA . LYS A 1 106 ? -24.561 -2.998 24.363 1.00 73.06 106 LYS A CA 1
ATOM 865 C C . LYS A 1 106 ? -24.150 -4.463 24.216 1.00 73.06 106 LYS A C 1
ATOM 867 O O . LYS A 1 106 ? -24.763 -5.326 24.830 1.00 73.06 106 LYS A O 1
ATOM 872 N N . ASN A 1 107 ? -23.098 -4.745 23.452 1.00 57.91 107 ASN A N 1
ATOM 873 C CA . ASN A 1 107 ? -22.641 -6.118 23.228 1.00 57.91 107 ASN A CA 1
ATOM 874 C C . ASN A 1 107 ? -21.901 -6.727 24.436 1.00 57.91 107 ASN A C 1
ATOM 876 O O . ASN A 1 107 ? -21.683 -7.936 24.463 1.00 57.91 107 ASN A O 1
ATOM 880 N N . GLU A 1 108 ? -21.520 -5.922 25.435 1.00 54.09 108 GLU A N 1
ATOM 881 C CA . GLU A 1 108 ? -20.856 -6.395 26.662 1.00 54.09 108 GLU A CA 1
ATOM 882 C C . GLU A 1 108 ? -21.840 -6.760 27.784 1.00 54.09 108 GLU A C 1
ATOM 884 O O . GLU A 1 108 ? -21.449 -7.409 28.747 1.00 54.09 108 GLU A O 1
ATOM 889 N N . THR A 1 109 ? -23.116 -6.374 27.672 1.00 54.16 109 THR A N 1
ATOM 890 C CA . THR A 1 109 ? -24.136 -6.612 28.713 1.00 54.16 109 THR A CA 1
ATOM 891 C C . THR A 1 109 ? -25.006 -7.850 28.467 1.00 54.16 109 THR A C 1
ATOM 893 O O . THR A 1 109 ? -25.823 -8.188 29.319 1.00 54.16 109 THR A O 1
ATOM 896 N N . GLU A 1 110 ? -24.815 -8.550 27.344 1.00 50.91 110 GLU A N 1
ATOM 897 C CA . GLU A 1 110 ? -25.565 -9.763 26.967 1.00 50.91 110 GLU A CA 1
ATOM 898 C C . GLU A 1 110 ? -24.709 -11.051 26.961 1.00 50.91 110 GLU A C 1
ATOM 900 O O . GLU A 1 110 ? -25.087 -12.039 26.330 1.00 50.91 110 GLU A O 1
ATOM 905 N N . LYS A 1 111 ? -23.563 -11.075 27.658 1.00 41.06 111 LYS A N 1
ATOM 906 C CA . LYS A 1 111 ? -22.765 -12.298 27.868 1.00 41.06 111 LYS A CA 1
ATOM 907 C C . LYS A 1 111 ? -22.744 -12.749 29.318 1.00 41.06 111 LYS A C 1
ATOM 909 O O . LYS A 1 111 ? -22.572 -11.879 30.198 1.00 41.06 111 LYS A O 1
#